Protein AF-A0A940JYN6-F1 (afdb_monomer_lite)

Secondary structure (DSSP, 8-state):
--HHHHHHHTT-HHHHHHHHHHT-HHHHHHHHHHTTS-TTHHHHHTT---B-TTT--B--TT-TTEEEEEE---STT-TT---EEEEEEHHHHHHHHTTTT---------------

Structure (mmCIF, N/CA/C/O backbone):
data_AF-A0A940JYN6-F1
#
_entry.id   AF-A0A940JYN6-F1
#
loop_
_atom_site.group_PDB
_atom_site.id
_atom_site.type_symbol
_atom_site.label_atom_id
_atom_site.label_alt_id
_atom_site.label_comp_id
_atom_site.label_asym_id
_atom_site.label_entity_id
_atom_site.label_seq_id
_atom_site.pdbx_PDB_ins_code
_atom_site.Cartn_x
_atom_site.Cartn_y
_atom_site.Cartn_z
_atom_site.occupancy
_atom_site.B_iso_or_equiv
_atom_site.auth_seq_id
_atom_site.auth_comp_id
_atom_site.auth_asym_id
_atom_site.auth_atom_id
_atom_site.pdbx_PDB_model_num
ATOM 1 N N . MET A 1 1 ? -6.962 20.617 8.660 1.00 77.50 1 MET A N 1
ATOM 2 C CA . MET A 1 1 ? -7.847 19.701 9.396 1.00 77.50 1 MET A CA 1
ATOM 3 C C . MET A 1 1 ? -7.243 18.308 9.341 1.00 77.50 1 MET A C 1
ATOM 5 O O . MET A 1 1 ? -6.976 17.829 8.238 1.00 77.50 1 MET A O 1
ATOM 9 N N . THR A 1 2 ? -6.931 17.735 10.499 1.00 90.44 2 THR A N 1
ATOM 10 C CA . THR A 1 2 ? -6.339 16.399 10.669 1.00 90.44 2 THR A CA 1
ATOM 11 C C . THR A 1 2 ? -7.345 15.296 10.314 1.00 90.44 2 THR A C 1
ATOM 13 O O . THR A 1 2 ? -8.536 15.571 10.175 1.00 90.44 2 THR A O 1
ATOM 16 N N . LEU A 1 3 ? -6.885 14.047 10.159 1.00 89.12 3 LEU A N 1
ATOM 17 C CA . LEU A 1 3 ? -7.772 12.906 9.896 1.00 89.12 3 LEU A CA 1
ATOM 18 C C . LEU A 1 3 ? -8.820 12.737 11.010 1.00 89.12 3 LEU A C 1
ATOM 20 O O . LEU A 1 3 ? -10.008 12.674 10.713 1.00 89.12 3 LEU A O 1
ATOM 24 N N . ASN A 1 4 ? -8.401 12.774 12.280 1.00 90.62 4 ASN A N 1
ATOM 25 C CA . ASN A 1 4 ? -9.317 12.678 13.422 1.00 90.62 4 ASN A CA 1
ATOM 26 C C . ASN A 1 4 ? -10.362 13.797 13.434 1.00 90.62 4 ASN A C 1
ATOM 28 O O . ASN A 1 4 ? -11.526 13.536 13.707 1.00 90.62 4 ASN A O 1
ATOM 32 N N . GLU A 1 5 ? -9.981 15.035 13.107 1.00 93.81 5 GLU A N 1
ATOM 33 C CA . GLU A 1 5 ? -10.938 16.146 13.025 1.00 93.81 5 GLU A CA 1
ATOM 34 C C . GLU A 1 5 ? -11.980 15.926 11.918 1.00 93.81 5 GLU A C 1
ATOM 36 O O . GLU A 1 5 ? -13.153 16.237 12.114 1.00 93.81 5 GLU A O 1
ATOM 41 N N . ARG A 1 6 ? -11.578 15.360 10.772 1.00 95.00 6 ARG A N 1
ATOM 42 C CA . ARG A 1 6 ? -12.495 15.035 9.666 1.00 95.00 6 ARG A CA 1
ATOM 43 C C . ARG A 1 6 ? -13.440 13.891 10.020 1.00 95.00 6 ARG A C 1
ATOM 45 O O . ARG A 1 6 ? -14.645 14.025 9.836 1.00 95.00 6 ARG A O 1
ATOM 52 N N . LEU A 1 7 ? -12.906 12.803 10.572 1.00 95.38 7 LEU A N 1
ATOM 53 C CA . LEU A 1 7 ? -13.690 11.653 11.027 1.00 95.38 7 LEU A CA 1
ATOM 54 C C . LEU A 1 7 ? -14.666 12.044 12.144 1.00 95.38 7 LEU A C 1
ATOM 56 O O . LEU A 1 7 ? -15.816 11.607 12.140 1.00 95.38 7 LEU A O 1
ATOM 60 N N . PHE A 1 8 ? -14.242 12.912 13.066 1.00 95.06 8 PHE A N 1
ATOM 61 C CA . PHE A 1 8 ? -15.108 13.465 14.104 1.00 95.06 8 PHE A CA 1
ATOM 62 C C . PHE A 1 8 ? -16.232 14.319 13.507 1.00 95.06 8 PHE A C 1
ATOM 64 O O . PHE A 1 8 ? -17.396 14.110 13.840 1.00 95.06 8 PHE A O 1
ATOM 71 N N . ALA A 1 9 ? -15.909 15.239 12.591 1.00 95.62 9 ALA A N 1
A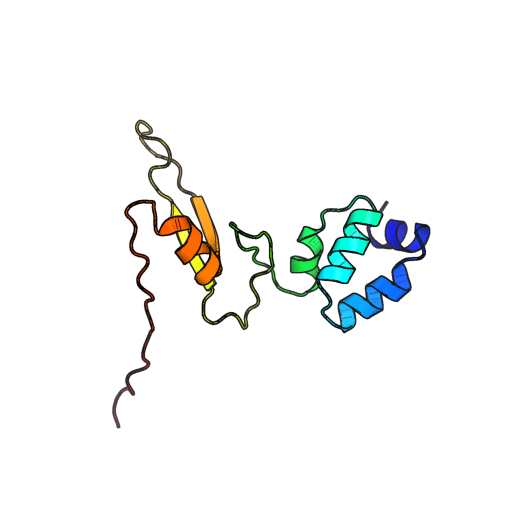TOM 72 C CA . ALA A 1 9 ? -16.900 16.088 11.927 1.00 95.62 9 ALA A CA 1
ATOM 73 C C . ALA A 1 9 ? -17.930 15.283 11.110 1.00 95.62 9 ALA A C 1
ATOM 75 O O . ALA A 1 9 ? -19.083 15.695 11.012 1.00 95.62 9 ALA A O 1
ATOM 76 N N . ALA A 1 10 ? -17.528 14.133 10.563 1.00 94.94 10 ALA A N 1
ATOM 77 C CA . ALA A 1 10 ? -18.400 13.212 9.837 1.00 94.94 10 ALA A CA 1
ATOM 78 C C . ALA A 1 10 ? -19.175 12.233 10.745 1.00 94.94 10 ALA A C 1
ATOM 80 O O . ALA A 1 10 ? -20.010 11.481 10.251 1.00 94.94 10 ALA A O 1
ATOM 81 N N . GLY A 1 11 ? -18.912 12.209 12.059 1.00 96.31 11 GLY A N 1
ATOM 82 C CA . GLY A 1 11 ? -19.516 11.242 12.983 1.00 96.31 11 GLY A CA 1
ATOM 83 C C . GLY A 1 11 ? -19.029 9.799 12.795 1.00 96.31 11 GLY A C 1
ATOM 84 O O . GLY A 1 11 ? -19.670 8.874 13.285 1.00 96.31 11 GLY A O 1
ATOM 85 N N . LEU A 1 12 ? -17.904 9.601 12.102 1.00 97.00 12 LEU A N 1
ATOM 86 C CA . LEU A 1 12 ? -17.359 8.288 11.741 1.00 97.00 12 LEU A CA 1
ATOM 87 C C . LEU A 1 12 ? -16.316 7.765 12.736 1.00 97.00 12 LEU A C 1
ATOM 89 O O . LEU A 1 12 ? -15.945 6.601 12.654 1.00 97.00 12 LEU A O 1
ATOM 93 N N . LEU A 1 13 ? -15.851 8.593 13.683 1.00 94.88 13 LEU A N 1
ATOM 94 C CA . LEU A 1 13 ? -14.766 8.234 14.610 1.00 94.88 13 LEU A CA 1
ATOM 95 C C . LEU A 1 13 ? -14.982 6.878 15.328 1.00 94.88 13 LEU A C 1
ATOM 97 O O . LEU A 1 13 ? -14.065 6.064 15.300 1.00 94.88 13 LEU A O 1
ATOM 101 N N . PRO A 1 14 ? -16.169 6.574 15.903 1.00 96.62 14 PRO A N 1
ATOM 102 C CA . PRO A 1 14 ? -16.380 5.296 16.589 1.00 96.62 14 PRO A CA 1
ATOM 103 C C . PRO A 1 14 ? -16.319 4.084 15.651 1.00 96.62 14 PRO A C 1
ATOM 105 O O . PRO A 1 14 ? -15.721 3.071 15.998 1.00 96.62 14 PRO A O 1
ATOM 108 N N . ALA A 1 15 ? -16.910 4.199 14.457 1.00 96.94 15 ALA A N 1
ATOM 109 C CA . ALA A 1 15 ? -16.886 3.136 13.453 1.00 96.94 15 ALA A CA 1
ATOM 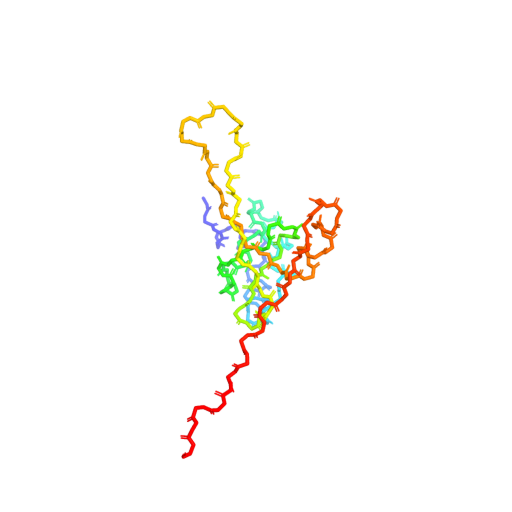110 C C . ALA A 1 15 ? -15.470 2.926 12.896 1.00 96.94 15 ALA A C 1
ATOM 112 O O . ALA A 1 15 ? -15.066 1.800 12.624 1.00 96.94 15 ALA A O 1
ATOM 113 N N . PHE A 1 16 ? -14.699 4.008 12.773 1.00 96.69 16 PHE A N 1
ATOM 114 C CA . PHE A 1 16 ? -13.305 3.964 12.354 1.00 96.69 16 PHE A CA 1
ATOM 115 C C . PHE A 1 16 ? -12.430 3.211 13.359 1.00 96.69 16 PHE A C 1
ATOM 117 O O . PHE A 1 16 ? -11.662 2.340 12.957 1.00 96.69 16 PHE A O 1
ATOM 124 N N . ASP A 1 17 ? -12.578 3.496 14.655 1.00 95.38 17 ASP A N 1
ATOM 125 C CA . ASP A 1 17 ? -11.844 2.793 15.713 1.00 95.38 17 ASP A CA 1
ATOM 126 C C . ASP A 1 17 ? -12.210 1.298 15.765 1.00 95.38 17 ASP A C 1
ATOM 128 O O . ASP A 1 17 ? -11.332 0.449 15.938 1.00 95.38 17 ASP A O 1
ATOM 132 N N . GLU A 1 18 ? -13.490 0.960 15.572 1.00 97.19 18 GLU A N 1
ATOM 133 C CA . GLU A 1 18 ? -13.962 -0.428 15.497 1.00 97.19 18 GLU A CA 1
ATOM 134 C C . GLU A 1 18 ? -13.369 -1.168 14.290 1.00 97.19 18 GLU A C 1
ATOM 136 O O . GLU A 1 18 ? -12.817 -2.258 14.449 1.00 97.19 18 GLU A O 1
ATOM 141 N N . ALA A 1 19 ? -13.407 -0.556 13.103 1.00 95.88 19 ALA A N 1
ATOM 142 C CA . ALA A 1 19 ? -12.818 -1.124 11.892 1.00 95.88 19 ALA A CA 1
ATOM 143 C C . ALA A 1 19 ? -11.301 -1.311 12.027 1.00 95.88 19 ALA A C 1
ATOM 145 O O . ALA A 1 19 ? -10.763 -2.344 11.626 1.00 95.88 19 ALA A O 1
ATOM 146 N N . LEU A 1 20 ? -10.610 -0.348 12.646 1.00 92.69 20 LEU A N 1
ATOM 147 C CA . LEU A 1 20 ? -9.175 -0.433 12.898 1.00 92.69 20 LEU A CA 1
ATOM 148 C C . LEU A 1 20 ? -8.838 -1.595 13.840 1.00 92.69 20 LEU A C 1
ATOM 150 O O . LEU A 1 20 ? -7.918 -2.361 13.563 1.00 92.69 20 LEU A O 1
ATOM 154 N N . ALA A 1 21 ? -9.598 -1.757 14.925 1.00 91.62 21 ALA A N 1
ATOM 155 C CA . ALA A 1 21 ? -9.420 -2.861 15.865 1.00 91.62 21 ALA A CA 1
ATOM 156 C C . ALA A 1 21 ? -9.741 -4.232 15.244 1.00 91.62 21 ALA A C 1
ATOM 158 O O . ALA A 1 21 ? -9.105 -5.226 15.592 1.00 91.62 21 ALA A O 1
ATOM 159 N N . ALA A 1 22 ? -10.711 -4.287 14.328 1.00 92.50 22 ALA A N 1
ATOM 160 C CA . ALA A 1 22 ? -11.100 -5.501 13.615 1.00 92.50 22 ALA A CA 1
ATOM 161 C C . ALA A 1 22 ? -10.170 -5.856 12.441 1.00 92.50 22 ALA A C 1
ATOM 163 O O . ALA A 1 22 ? -10.262 -6.961 11.907 1.00 92.50 22 ALA A O 1
ATOM 164 N N . GLY A 1 23 ? -9.290 -4.942 12.023 1.00 88.19 23 GLY A N 1
ATOM 165 C CA . GLY A 1 23 ? -8.494 -5.112 10.811 1.00 88.19 23 GLY A CA 1
ATOM 166 C C . GLY A 1 23 ? -9.315 -5.014 9.517 1.00 88.19 23 GLY A C 1
ATOM 167 O O . GLY A 1 23 ? -8.909 -5.556 8.489 1.00 88.19 23 GLY A O 1
ATOM 168 N N . ASP A 1 24 ? -10.481 -4.360 9.552 1.00 91.44 24 ASP A N 1
ATOM 169 C CA . ASP A 1 24 ? -11.393 -4.267 8.409 1.00 91.44 24 ASP A CA 1
ATOM 170 C C . ASP A 1 24 ? -10.936 -3.183 7.427 1.00 91.44 24 ASP A C 1
ATOM 172 O O . ASP A 1 24 ? -11.320 -2.012 7.498 1.00 91.44 24 ASP A O 1
ATOM 176 N N . ARG A 1 25 ? -10.091 -3.595 6.479 1.00 88.81 25 ARG A N 1
ATOM 177 C CA . ARG A 1 25 ? -9.567 -2.709 5.436 1.00 88.81 25 ARG A CA 1
ATOM 178 C C . ARG A 1 25 ? -10.670 -2.058 4.604 1.00 88.81 25 ARG A C 1
ATOM 180 O O . ARG A 1 25 ? -10.567 -0.870 4.316 1.00 88.81 25 ARG A O 1
ATOM 187 N N . ALA A 1 26 ? -11.703 -2.805 4.219 1.00 90.62 26 ALA A N 1
ATOM 188 C CA . ALA A 1 26 ? -12.740 -2.291 3.329 1.00 90.62 26 ALA A CA 1
ATOM 189 C C . ALA A 1 26 ? -13.535 -1.166 4.008 1.00 90.62 26 ALA A C 1
ATOM 191 O O . ALA A 1 26 ? -13.749 -0.111 3.410 1.00 90.62 26 ALA A O 1
ATOM 192 N N . ALA A 1 27 ? -13.890 -1.355 5.282 1.00 94.94 27 ALA A N 1
ATOM 193 C CA . ALA A 1 27 ? -14.549 -0.320 6.070 1.00 94.94 27 ALA A CA 1
ATOM 194 C C . ALA A 1 27 ? -13.654 0.920 6.259 1.00 94.94 27 ALA A C 1
ATOM 196 O O . ALA A 1 27 ? -14.126 2.055 6.146 1.00 94.94 27 ALA A O 1
ATOM 197 N N . LEU A 1 28 ? -12.352 0.728 6.506 1.00 93.81 28 LEU A N 1
ATOM 198 C CA . LEU A 1 28 ? -11.398 1.837 6.614 1.00 93.81 28 LEU A CA 1
ATOM 199 C C . LEU A 1 28 ? -11.283 2.628 5.302 1.00 93.81 28 LEU A C 1
ATOM 201 O O . LEU A 1 28 ? -11.326 3.856 5.335 1.00 93.81 28 LEU A O 1
ATOM 205 N N . GLU A 1 29 ? -11.172 1.958 4.155 1.00 93.31 29 GLU A N 1
ATOM 206 C CA . GLU A 1 29 ? -11.104 2.599 2.833 1.00 93.31 29 GLU A CA 1
ATOM 207 C C . GLU A 1 29 ? -12.366 3.411 2.514 1.00 93.31 29 GLU A C 1
ATOM 209 O O . GLU A 1 29 ? -12.265 4.543 2.026 1.00 93.31 29 GLU A O 1
ATOM 214 N N . GLU A 1 30 ? -13.547 2.872 2.830 1.00 96.31 30 GLU A N 1
ATOM 215 C CA . GLU A 1 30 ? -14.824 3.569 2.665 1.00 96.31 30 GLU A CA 1
ATOM 216 C C . GLU A 1 30 ? -14.867 4.851 3.506 1.00 96.31 30 GLU A C 1
ATOM 218 O O . GLU A 1 30 ? -15.138 5.935 2.982 1.00 96.31 30 GLU A O 1
ATOM 223 N N . MET A 1 31 ? -14.523 4.762 4.794 1.00 97.31 31 MET A N 1
ATOM 224 C CA . MET A 1 31 ? -14.527 5.921 5.689 1.00 97.31 31 MET A CA 1
ATOM 225 C C . MET A 1 31 ? -13.475 6.963 5.305 1.00 97.31 31 MET A C 1
ATOM 227 O O . MET A 1 31 ? -13.772 8.156 5.333 1.00 97.31 31 MET A O 1
ATOM 231 N N . LEU A 1 32 ? -12.268 6.541 4.911 1.00 95.00 32 LEU A N 1
ATOM 232 C CA . LEU A 1 32 ? -11.209 7.437 4.432 1.00 95.00 32 LEU A CA 1
ATOM 233 C C . LEU A 1 32 ? -11.633 8.180 3.162 1.00 95.00 32 LEU A C 1
ATOM 235 O O . LEU A 1 32 ? -11.374 9.381 3.042 1.00 95.00 32 LEU A O 1
ATOM 239 N N . THR A 1 33 ? -12.332 7.492 2.258 1.00 95.06 33 THR A N 1
ATOM 240 C CA . THR A 1 33 ? -12.903 8.092 1.047 1.00 95.06 33 THR A CA 1
ATOM 241 C C . THR A 1 33 ? -14.003 9.093 1.398 1.00 95.06 33 THR A C 1
ATOM 243 O O . THR A 1 33 ? -14.007 10.202 0.871 1.00 95.06 33 THR A O 1
ATOM 246 N N . ALA A 1 34 ? -14.890 8.753 2.339 1.00 95.12 34 ALA A N 1
ATOM 247 C CA . ALA A 1 34 ? -15.978 9.627 2.787 1.00 95.12 34 ALA A CA 1
ATOM 248 C C . ALA A 1 34 ? -15.491 10.938 3.435 1.00 95.12 34 ALA A C 1
ATOM 250 O O . ALA A 1 34 ? -16.232 11.920 3.465 1.00 95.12 34 ALA A O 1
ATOM 251 N N . VAL A 1 35 ? -14.251 10.971 3.939 1.00 95.50 35 VAL A N 1
ATOM 252 C CA . VAL A 1 35 ? -13.619 12.168 4.523 1.00 95.50 35 VAL A CA 1
ATOM 253 C C . VAL A 1 35 ? -12.532 12.792 3.635 1.00 95.50 35 VAL A C 1
ATOM 255 O O . VAL A 1 35 ? -11.610 13.457 4.135 1.00 95.50 35 VAL A O 1
ATOM 258 N N . ASP A 1 36 ? -12.622 12.573 2.321 1.00 92.56 36 ASP A N 1
ATOM 259 C CA . ASP A 1 36 ? -11.732 13.128 1.292 1.00 92.56 36 ASP A CA 1
ATOM 260 C C . ASP A 1 36 ? -10.240 12.908 1.614 1.00 92.56 36 ASP A C 1
ATOM 262 O O . ASP A 1 36 ? -9.411 13.830 1.592 1.00 92.56 36 ASP A O 1
ATOM 266 N N . THR A 1 37 ? -9.896 11.678 2.004 1.00 90.56 37 THR A N 1
ATOM 267 C CA . THR A 1 37 ? -8.531 11.237 2.324 1.00 90.56 37 THR A CA 1
ATOM 268 C C . THR A 1 37 ? -8.127 10.067 1.422 1.00 90.56 37 THR A C 1
ATOM 270 O O . THR A 1 37 ? -8.971 9.407 0.827 1.00 90.56 37 THR A O 1
ATOM 273 N N . ASN A 1 38 ? -6.819 9.821 1.283 1.00 86.75 38 ASN A N 1
ATOM 274 C CA . ASN A 1 38 ? -6.312 8.691 0.506 1.00 86.75 38 ASN A CA 1
ATOM 275 C C . ASN A 1 38 ? -6.756 7.349 1.137 1.00 86.75 38 ASN A C 1
ATOM 277 O O . ASN A 1 38 ? -6.321 7.070 2.259 1.00 86.75 38 ASN A O 1
ATOM 281 N N . PRO A 1 39 ? -7.541 6.503 0.439 1.00 86.50 39 PRO A N 1
ATOM 282 C CA . PRO A 1 39 ? -7.957 5.195 0.951 1.00 86.50 39 PRO A CA 1
ATOM 283 C C . PRO A 1 39 ? -6.773 4.248 1.196 1.00 86.50 39 PRO A C 1
ATOM 285 O O . PRO A 1 39 ? -6.808 3.475 2.147 1.00 86.50 39 PRO A O 1
ATOM 288 N N . GLY A 1 40 ? -5.668 4.389 0.452 1.00 81.12 40 GLY A N 1
ATOM 289 C CA . GLY A 1 40 ? -4.441 3.608 0.665 1.00 81.12 40 GLY A CA 1
ATOM 290 C C . GLY A 1 40 ? -3.788 3.832 2.037 1.00 81.12 40 GLY A C 1
ATOM 291 O O . GLY A 1 40 ? -2.949 3.042 2.467 1.00 81.12 40 GLY A O 1
ATOM 292 N N . LEU A 1 41 ? -4.202 4.868 2.782 1.00 85.81 41 LEU A N 1
ATOM 293 C CA . LEU A 1 41 ? -3.790 5.051 4.174 1.00 85.81 41 LEU A CA 1
ATOM 294 C C . LEU A 1 41 ? -4.264 3.893 5.072 1.00 85.81 41 LEU A C 1
ATOM 296 O O . LEU A 1 41 ? -3.620 3.636 6.086 1.00 85.81 41 LEU A O 1
ATOM 300 N N . ALA A 1 42 ? -5.319 3.160 4.690 1.00 87.50 42 ALA A N 1
ATOM 301 C CA . ALA A 1 42 ? -5.761 1.953 5.388 1.00 87.50 42 ALA A CA 1
ATOM 302 C C . ALA A 1 42 ? -4.630 0.920 5.515 1.00 87.50 42 ALA A C 1
ATOM 304 O O . ALA A 1 42 ? -4.433 0.366 6.592 1.00 87.50 42 ALA A O 1
ATOM 305 N N . ASN A 1 43 ? -3.817 0.741 4.469 1.00 83.38 43 ASN A N 1
ATOM 306 C CA . ASN A 1 43 ? -2.672 -0.174 4.492 1.00 83.38 43 ASN A CA 1
ATOM 307 C C . ASN A 1 43 ? -1.662 0.233 5.581 1.00 83.38 43 ASN A C 1
ATOM 309 O O . ASN A 1 43 ? -1.255 -0.579 6.409 1.00 83.38 43 ASN A O 1
ATOM 313 N N . VAL A 1 44 ? -1.337 1.528 5.661 1.00 82.19 44 VAL A N 1
ATOM 314 C CA . VAL A 1 44 ? -0.425 2.067 6.683 1.00 82.19 44 VAL A CA 1
ATOM 315 C C . VAL A 1 44 ? -0.999 1.903 8.092 1.00 82.19 44 VAL A C 1
ATOM 317 O O . VAL A 1 44 ? -0.274 1.519 9.009 1.00 82.19 44 VAL A O 1
ATOM 320 N N . LEU A 1 45 ? -2.292 2.186 8.269 1.00 85.25 45 LEU A N 1
ATOM 321 C CA . LEU A 1 45 ? -2.985 2.096 9.557 1.00 85.25 45 LEU A CA 1
ATOM 322 C C . LEU A 1 45 ? -3.061 0.659 10.081 1.00 85.25 45 LEU A C 1
ATOM 324 O O . LEU A 1 45 ? -2.959 0.446 11.287 1.00 85.25 45 LEU A O 1
ATOM 328 N N . LEU A 1 46 ? -3.183 -0.313 9.178 1.00 84.44 46 LEU A N 1
ATOM 329 C CA . LEU A 1 46 ? -3.214 -1.739 9.497 1.00 84.44 46 LEU A CA 1
ATOM 330 C C . LEU A 1 46 ? -1.818 -2.357 9.682 1.00 84.44 46 LEU A C 1
ATOM 332 O O . LEU A 1 46 ? -1.703 -3.528 10.030 1.00 84.44 46 LEU A O 1
ATOM 336 N N . GLY A 1 47 ? -0.746 -1.580 9.496 1.00 73.12 47 GLY A N 1
ATOM 337 C CA . GLY A 1 47 ? 0.632 -2.066 9.607 1.00 73.12 47 GLY A CA 1
ATOM 338 C C . GLY A 1 47 ? 1.168 -2.749 8.342 1.00 73.12 47 GLY A C 1
ATOM 339 O O . GLY A 1 47 ? 2.327 -3.179 8.324 1.00 73.12 47 GLY A O 1
ATOM 340 N N . ASP A 1 48 ? 0.379 -2.772 7.268 1.00 69.94 48 ASP A N 1
ATOM 341 C CA . ASP A 1 48 ? 0.754 -3.237 5.936 1.00 69.94 48 ASP A CA 1
ATOM 342 C C . ASP A 1 48 ? 1.445 -2.086 5.189 1.00 69.94 48 ASP A C 1
ATOM 344 O O . ASP A 1 48 ? 0.887 -1.427 4.318 1.00 69.94 48 ASP A O 1
ATOM 348 N N . GLY A 1 49 ? 2.694 -1.795 5.561 1.00 68.12 49 GLY A N 1
ATOM 349 C CA . GLY A 1 49 ? 3.464 -0.671 5.003 1.00 68.12 49 GLY A CA 1
ATOM 350 C C . GLY A 1 49 ? 3.818 -0.779 3.510 1.00 68.12 49 GLY A C 1
ATOM 351 O O . GLY A 1 49 ? 4.461 0.126 2.981 1.00 68.12 49 GLY A O 1
ATOM 352 N N . TYR A 1 50 ? 3.429 -1.865 2.840 1.00 79.00 50 TYR A N 1
ATOM 353 C CA . TYR A 1 50 ? 3.666 -2.108 1.419 1.00 79.00 50 TYR A CA 1
ATOM 354 C C . TYR A 1 50 ? 2.339 -2.296 0.690 1.00 79.00 50 TYR A C 1
ATOM 356 O O . TYR A 1 50 ? 1.440 -2.963 1.191 1.00 79.00 50 TYR A O 1
ATOM 364 N N . GLU A 1 51 ? 2.239 -1.746 -0.515 1.00 85.75 51 GLU A N 1
ATOM 365 C CA . GLU A 1 51 ? 1.057 -1.838 -1.370 1.00 85.75 51 GLU A CA 1
ATOM 366 C C . GLU A 1 51 ? 1.393 -2.635 -2.630 1.00 85.75 51 GLU A C 1
ATOM 368 O O . GLU A 1 51 ? 2.445 -2.438 -3.244 1.00 85.75 51 GLU A O 1
ATOM 373 N N . CYS A 1 52 ? 0.503 -3.546 -3.020 1.00 86.75 52 CYS A N 1
ATOM 374 C CA . CYS A 1 52 ? 0.636 -4.269 -4.271 1.00 86.75 52 CYS A CA 1
ATOM 375 C C . CYS A 1 52 ? 0.391 -3.328 -5.450 1.00 86.75 52 CYS A C 1
ATOM 377 O O . CYS A 1 52 ? -0.720 -2.842 -5.650 1.00 86.75 52 CYS A O 1
ATOM 379 N N . TRP A 1 53 ? 1.408 -3.154 -6.292 1.00 89.06 53 TRP A N 1
ATOM 380 C CA . TRP A 1 53 ? 1.380 -2.268 -7.458 1.00 89.06 53 TRP A CA 1
ATOM 381 C C . TRP A 1 53 ? 0.230 -2.558 -8.435 1.00 89.06 53 TRP A C 1
ATOM 383 O O . TRP A 1 53 ? -0.227 -1.667 -9.148 1.00 89.06 53 TRP A O 1
ATOM 393 N N . PHE A 1 54 ? -0.240 -3.807 -8.504 1.00 88.06 54 PHE A N 1
ATOM 394 C CA . PHE A 1 54 ? -1.262 -4.211 -9.471 1.00 88.06 54 PHE A CA 1
ATOM 395 C C . PHE A 1 54 ? -2.700 -4.050 -8.975 1.00 88.06 54 PHE A C 1
ATOM 397 O O . PHE A 1 54 ? -3.577 -3.775 -9.796 1.00 88.06 54 PHE A O 1
ATOM 404 N N . CYS A 1 55 ? -2.959 -4.264 -7.682 1.00 87.19 55 CYS A N 1
ATOM 405 C CA . CYS A 1 55 ? -4.319 -4.267 -7.131 1.00 87.19 55 CYS A CA 1
ATOM 406 C C . CYS A 1 55 ? -4.575 -3.184 -6.075 1.00 87.19 55 CYS A C 1
ATOM 408 O O . CYS A 1 55 ? -5.725 -3.010 -5.689 1.00 87.19 55 CYS A O 1
ATOM 410 N N . GLY A 1 56 ? -3.544 -2.471 -5.613 1.00 81.94 56 GLY A N 1
ATOM 411 C CA . GLY A 1 56 ? -3.654 -1.415 -4.599 1.00 81.94 56 GLY A CA 1
ATOM 412 C C . GLY A 1 56 ? -3.889 -1.916 -3.169 1.00 81.94 56 GLY A C 1
ATOM 413 O O . GLY A 1 56 ? -3.919 -1.135 -2.222 1.00 81.94 56 GLY A O 1
ATOM 414 N N . ASN A 1 57 ? -4.037 -3.229 -2.982 1.00 83.56 57 ASN A N 1
ATOM 415 C CA . ASN A 1 57 ? -4.219 -3.817 -1.661 1.00 83.56 57 ASN A CA 1
ATOM 416 C C . ASN A 1 57 ? -2.889 -3.899 -0.905 1.00 83.56 57 ASN A C 1
ATOM 418 O O . ASN A 1 57 ? -1.841 -4.181 -1.495 1.00 83.56 57 ASN A O 1
ATOM 422 N N . GLY A 1 58 ? -2.959 -3.755 0.417 1.00 83.81 58 GLY A N 1
ATOM 423 C CA . GLY A 1 58 ? -1.836 -3.973 1.320 1.00 83.81 58 GLY A CA 1
ATOM 424 C C . GLY A 1 58 ? -1.209 -5.362 1.182 1.00 83.81 58 GLY A C 1
ATOM 425 O O . GLY A 1 58 ? -1.881 -6.381 0.978 1.00 83.81 58 GLY A O 1
ATOM 426 N N . ILE A 1 59 ? 0.113 -5.396 1.298 1.00 82.31 59 ILE A N 1
ATOM 427 C CA . ILE A 1 59 ? 0.907 -6.610 1.403 1.00 82.31 59 ILE A CA 1
ATOM 428 C C . ILE A 1 59 ? 1.219 -6.816 2.884 1.00 82.31 59 ILE A C 1
ATOM 430 O O . ILE A 1 59 ? 2.172 -6.258 3.427 1.00 82.31 59 ILE A O 1
ATOM 434 N N . SER A 1 60 ? 0.396 -7.650 3.516 1.00 75.25 60 SER A N 1
ATOM 435 C CA . SER A 1 60 ? 0.645 -8.166 4.857 1.00 75.25 60 SER A CA 1
ATOM 436 C C . SER A 1 60 ? 1.964 -8.920 4.961 1.00 75.25 60 SER A C 1
ATOM 438 O O . SER A 1 60 ? 2.386 -9.613 4.034 1.00 75.25 60 SER A O 1
ATOM 440 N N . ARG A 1 61 ? 2.577 -8.835 6.144 1.00 70.62 61 ARG A N 1
ATOM 441 C CA . ARG A 1 61 ? 3.753 -9.627 6.530 1.00 70.62 61 ARG A CA 1
ATOM 442 C C . ARG A 1 61 ? 3.495 -11.134 6.506 1.00 70.62 61 ARG A C 1
ATOM 444 O O . ARG A 1 61 ? 4.451 -11.898 6.438 1.00 70.62 61 ARG A O 1
ATOM 451 N N . GLU A 1 62 ? 2.234 -11.552 6.582 1.00 72.19 62 GLU A N 1
ATOM 452 C CA . GLU A 1 62 ? 1.841 -12.962 6.524 1.00 72.19 62 GLU A CA 1
ATOM 453 C C . GLU A 1 62 ? 1.699 -13.486 5.089 1.00 72.19 62 GLU A C 1
ATOM 455 O O . GLU A 1 62 ? 1.642 -14.700 4.886 1.00 72.19 62 GLU A O 1
ATOM 460 N N . HIS A 1 63 ? 1.687 -12.606 4.077 1.00 72.50 63 HIS A N 1
ATOM 461 C CA . HIS A 1 63 ? 1.726 -13.039 2.683 1.00 72.50 63 HIS A CA 1
ATOM 462 C C . HIS A 1 63 ? 3.084 -13.677 2.382 1.00 72.50 63 HIS A C 1
ATOM 464 O O . HIS A 1 63 ? 4.075 -13.009 2.088 1.00 72.50 63 HIS A O 1
ATOM 470 N N . THR A 1 64 ? 3.114 -15.007 2.440 1.00 71.81 64 THR A N 1
ATOM 471 C CA . THR A 1 64 ? 4.283 -15.838 2.101 1.00 71.81 64 THR A CA 1
ATOM 472 C C . THR A 1 64 ? 4.706 -15.739 0.631 1.00 71.81 64 THR A C 1
ATOM 474 O O . THR A 1 64 ? 5.715 -16.307 0.224 1.00 71.81 64 THR A O 1
ATOM 477 N N . ASP A 1 65 ? 3.923 -15.038 -0.180 1.00 78.19 65 ASP A N 1
ATOM 478 C CA . ASP A 1 65 ? 4.011 -14.952 -1.627 1.00 78.19 65 ASP A CA 1
ATOM 479 C C . ASP A 1 65 ? 4.101 -13.499 -2.125 1.00 78.19 65 ASP A C 1
ATOM 481 O O . ASP A 1 65 ? 3.794 -13.203 -3.276 1.00 78.19 65 ASP A O 1
ATOM 485 N N . ALA A 1 66 ? 4.540 -12.565 -1.284 1.00 84.94 66 ALA A N 1
ATOM 486 C CA . ALA A 1 66 ? 4.879 -11.226 -1.747 1.00 84.94 66 ALA A CA 1
ATOM 487 C C . ALA A 1 66 ? 6.137 -11.244 -2.634 1.00 84.94 66 ALA A C 1
ATOM 489 O O . ALA A 1 66 ? 7.132 -11.901 -2.328 1.00 84.94 66 ALA A O 1
ATOM 490 N N . LEU A 1 67 ? 6.113 -10.471 -3.717 1.00 83.81 67 LEU A N 1
ATOM 491 C CA . LEU A 1 67 ? 7.223 -10.297 -4.643 1.00 83.81 67 LEU A CA 1
ATOM 492 C C . LEU A 1 67 ? 7.817 -8.896 -4.534 1.00 83.81 67 LEU A C 1
ATOM 494 O O . LEU A 1 67 ? 7.102 -7.897 -4.437 1.00 83.81 67 LEU A O 1
ATOM 498 N N . HIS A 1 68 ? 9.141 -8.842 -4.644 1.00 85.44 68 HIS A N 1
ATOM 499 C CA . HIS A 1 68 ? 9.912 -7.631 -4.888 1.00 85.44 68 HIS A CA 1
ATOM 500 C C . HIS A 1 68 ? 10.437 -7.683 -6.325 1.00 85.44 68 HIS A C 1
ATOM 502 O O . HIS A 1 68 ? 11.273 -8.525 -6.656 1.00 85.44 68 HIS A O 1
ATOM 508 N N . VAL A 1 69 ? 9.948 -6.788 -7.182 1.00 82.94 69 VAL A N 1
ATOM 509 C CA . VAL A 1 69 ? 10.264 -6.785 -8.615 1.00 82.94 69 VAL A CA 1
ATOM 510 C C . VAL A 1 69 ? 11.061 -5.531 -8.958 1.00 82.94 69 VAL A C 1
ATOM 512 O O . VAL A 1 69 ? 10.591 -4.408 -8.772 1.00 82.94 69 VAL A O 1
ATOM 515 N N . GLY A 1 70 ? 12.274 -5.730 -9.474 1.00 81.56 70 GLY A N 1
ATOM 516 C CA . GLY A 1 70 ? 13.110 -4.663 -10.017 1.00 81.56 70 GLY A CA 1
ATOM 517 C C . GLY A 1 70 ? 12.879 -4.491 -11.517 1.00 81.56 70 GLY A C 1
ATOM 518 O O . GLY A 1 70 ? 13.113 -5.413 -12.294 1.00 81.56 70 GLY A O 1
ATOM 519 N N . LEU A 1 71 ? 12.453 -3.302 -11.928 1.00 81.38 71 LEU A N 1
ATOM 520 C CA . LEU A 1 71 ? 12.349 -2.878 -13.319 1.00 81.38 71 LEU A CA 1
ATOM 521 C C . LEU A 1 71 ? 13.582 -2.043 -13.662 1.00 81.38 71 LEU A C 1
ATOM 523 O O . LEU A 1 71 ? 13.866 -1.038 -13.010 1.00 81.38 71 LEU A O 1
ATOM 527 N N . SER A 1 72 ? 14.327 -2.450 -14.683 1.00 81.06 72 SER A N 1
ATOM 528 C CA . SER 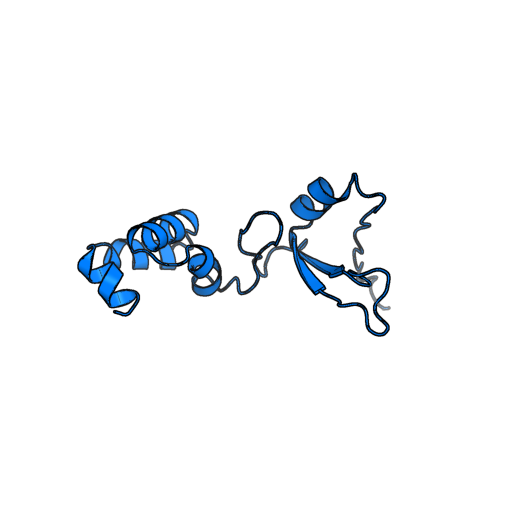A 1 72 ? 15.540 -1.764 -15.123 1.00 81.06 72 SER A CA 1
ATOM 529 C C . SER A 1 72 ? 15.438 -1.342 -16.582 1.00 81.06 72 SER A C 1
ATOM 531 O O . SER A 1 72 ? 14.566 -1.804 -17.318 1.00 81.06 72 SER A O 1
ATOM 533 N N . ALA A 1 73 ? 16.323 -0.430 -16.991 1.00 77.62 73 ALA A N 1
ATOM 534 C CA . ALA A 1 73 ? 16.389 0.060 -18.364 1.00 77.62 73 ALA A CA 1
ATOM 535 C C . ALA A 1 73 ? 15.045 0.597 -18.897 1.00 77.62 73 ALA A C 1
ATOM 537 O O . ALA A 1 73 ? 14.706 0.390 -20.062 1.00 77.62 73 ALA A O 1
ATOM 538 N N . LEU A 1 74 ? 14.284 1.308 -18.050 1.00 74.00 74 LEU A N 1
ATOM 539 C CA . LEU A 1 74 ? 12.946 1.804 -18.399 1.00 74.00 74 LEU A CA 1
ATOM 540 C C . LEU A 1 74 ? 12.957 2.706 -19.645 1.00 74.00 74 LEU A C 1
ATOM 542 O O . LEU A 1 74 ? 11.961 2.773 -20.364 1.00 74.00 74 LEU A O 1
ATOM 546 N N . TRP A 1 75 ? 14.084 3.371 -19.928 1.00 81.62 75 TRP A N 1
ATOM 547 C CA . TRP A 1 75 ? 14.297 4.160 -21.142 1.00 81.62 75 TRP A CA 1
ATOM 548 C C . TRP A 1 75 ? 15.469 3.617 -21.956 1.00 81.62 75 TRP A C 1
ATOM 550 O O . TRP A 1 75 ? 16.551 3.367 -21.430 1.00 81.62 75 TRP A O 1
ATOM 560 N N . ARG A 1 76 ? 15.256 3.486 -23.268 1.00 64.31 76 ARG A N 1
ATOM 561 C CA . ARG A 1 76 ? 16.152 2.773 -24.191 1.00 64.31 76 ARG A CA 1
ATOM 562 C C . ARG A 1 76 ? 17.471 3.498 -24.501 1.00 64.31 76 ARG A C 1
ATOM 564 O O . ARG A 1 76 ? 18.393 2.859 -24.991 1.00 64.31 76 ARG A O 1
ATOM 571 N N . GLU A 1 77 ? 17.558 4.804 -24.246 1.00 67.88 77 GLU A N 1
ATOM 572 C CA . GLU A 1 77 ? 18.653 5.667 -24.738 1.00 67.88 77 GLU A CA 1
ATOM 573 C C . GLU A 1 77 ? 19.347 6.493 -23.638 1.00 67.88 77 GLU A C 1
ATOM 575 O O . GLU A 1 77 ? 20.105 7.416 -23.929 1.00 67.88 77 GLU A O 1
ATOM 580 N N . ALA A 1 78 ? 19.109 6.182 -22.363 1.00 66.75 78 ALA A N 1
ATOM 581 C CA . ALA A 1 78 ? 19.737 6.892 -21.251 1.00 66.75 78 ALA A CA 1
ATOM 582 C C . ALA A 1 78 ? 21.025 6.186 -20.792 1.00 66.75 78 ALA A C 1
ATOM 584 O O . ALA A 1 78 ? 21.028 4.980 -20.560 1.00 66.75 78 ALA A O 1
ATOM 585 N N . VAL A 1 79 ? 22.108 6.960 -20.628 1.00 66.00 79 VAL A N 1
ATOM 586 C CA . VAL A 1 79 ? 23.411 6.484 -20.110 1.00 66.00 79 VAL A CA 1
ATOM 587 C C . VAL A 1 79 ? 23.261 5.884 -18.705 1.00 66.00 79 VAL A C 1
ATOM 589 O O . VAL A 1 79 ? 23.905 4.891 -18.384 1.00 66.00 79 VAL A O 1
ATOM 592 N N . GLU A 1 80 ? 22.342 6.436 -17.911 1.00 73.88 80 GLU A N 1
ATOM 593 C CA . GLU A 1 80 ? 21.831 5.858 -16.668 1.00 73.88 80 GLU A CA 1
ATOM 594 C C . GLU A 1 80 ? 20.316 5.706 -16.803 1.00 73.88 80 GLU A C 1
ATOM 596 O O . GLU A 1 80 ? 19.538 6.593 -16.448 1.00 73.88 80 GLU A O 1
ATOM 601 N N . ALA A 1 81 ? 19.882 4.608 -17.418 1.00 76.25 81 ALA A N 1
ATOM 602 C CA . ALA A 1 81 ? 18.461 4.360 -17.587 1.00 76.25 81 ALA A CA 1
ATOM 603 C C . ALA A 1 81 ? 17.780 4.181 -16.220 1.00 76.25 81 ALA A C 1
ATOM 605 O O . ALA A 1 81 ? 18.285 3.426 -15.382 1.00 76.25 81 ALA A O 1
ATOM 606 N N . PRO A 1 82 ? 16.641 4.857 -15.979 1.00 79.75 82 PRO A N 1
ATOM 607 C CA . PRO A 1 82 ? 15.999 4.804 -14.682 1.00 79.75 82 PRO A CA 1
ATOM 608 C C . PRO A 1 82 ? 15.562 3.382 -14.360 1.00 79.75 82 PRO A C 1
ATOM 610 O O . PRO A 1 82 ? 15.164 2.598 -15.231 1.00 79.75 82 PRO A O 1
ATOM 613 N N . THR A 1 83 ? 15.653 3.080 -13.074 1.00 81.25 83 THR A N 1
ATOM 614 C CA . THR A 1 83 ? 15.183 1.836 -12.484 1.00 81.25 83 THR A CA 1
ATOM 615 C C . THR A 1 83 ? 14.019 2.149 -11.557 1.00 81.25 83 THR A C 1
ATOM 617 O O . THR A 1 83 ? 13.892 3.264 -11.046 1.00 81.25 83 THR A O 1
ATOM 620 N N . GLN A 1 84 ? 13.144 1.174 -11.364 1.00 83.00 84 GLN A N 1
ATOM 621 C CA . GLN A 1 84 ? 12.030 1.269 -10.439 1.00 83.00 84 GLN A CA 1
ATOM 622 C C . GLN A 1 84 ? 11.874 -0.060 -9.720 1.00 83.00 84 GLN A C 1
ATOM 624 O O . GLN A 1 84 ? 11.962 -1.118 -10.333 1.00 83.00 84 GLN A O 1
ATOM 629 N N . THR A 1 85 ? 11.588 0.002 -8.429 1.00 83.69 85 THR A N 1
ATOM 630 C CA . THR A 1 85 ? 11.196 -1.167 -7.649 1.00 83.69 85 THR A CA 1
ATOM 631 C C . THR A 1 85 ? 9.700 -1.116 -7.393 1.00 83.69 85 THR A C 1
ATOM 633 O O . THR A 1 85 ? 9.176 -0.066 -7.016 1.00 83.69 85 THR A O 1
ATOM 636 N N . ILE A 1 86 ? 9.026 -2.251 -7.567 1.00 87.50 86 ILE A N 1
ATOM 637 C CA . ILE A 1 86 ? 7.623 -2.430 -7.195 1.00 87.50 86 ILE A CA 1
ATOM 638 C C . ILE A 1 86 ? 7.469 -3.640 -6.269 1.00 87.50 86 ILE A C 1
ATOM 640 O O . ILE A 1 86 ? 8.256 -4.588 -6.324 1.00 87.50 86 ILE A O 1
ATOM 644 N N . TYR A 1 87 ? 6.427 -3.612 -5.442 1.00 88.25 87 TYR A N 1
ATOM 645 C CA . TYR A 1 87 ? 6.000 -4.743 -4.625 1.00 88.25 87 TYR A CA 1
ATOM 646 C C . TYR A 1 87 ? 4.661 -5.259 -5.147 1.00 88.25 87 TYR A C 1
ATOM 648 O O . TYR A 1 87 ? 3.829 -4.471 -5.598 1.00 88.25 87 TYR A O 1
ATOM 656 N N . ALA A 1 88 ? 4.444 -6.570 -5.121 1.00 89.75 88 ALA A N 1
ATOM 657 C CA . ALA A 1 88 ? 3.205 -7.169 -5.609 1.00 89.75 88 ALA A CA 1
ATOM 658 C C . ALA A 1 88 ? 2.880 -8.478 -4.889 1.00 89.75 88 ALA A C 1
ATOM 660 O O . ALA A 1 88 ? 3.786 -9.187 -4.466 1.00 89.75 88 ALA A O 1
ATOM 661 N N . HIS A 1 89 ? 1.601 -8.847 -4.805 1.00 89.81 89 HIS A N 1
ATOM 662 C CA . HIS A 1 89 ? 1.226 -10.242 -4.540 1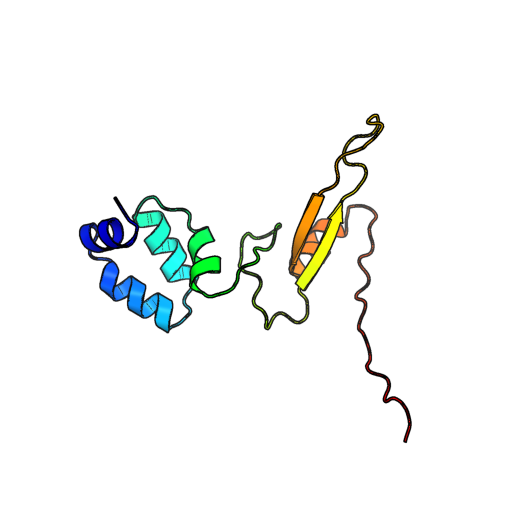.00 89.81 89 HIS A CA 1
ATOM 663 C C . HIS A 1 89 ? 1.666 -11.122 -5.715 1.00 89.81 89 HIS A C 1
ATOM 665 O O . HIS A 1 89 ? 1.548 -10.693 -6.870 1.00 89.81 89 HIS A O 1
ATOM 671 N N . PHE A 1 90 ? 2.125 -12.346 -5.440 1.00 86.38 90 PHE A N 1
ATOM 672 C CA . PHE A 1 90 ? 2.531 -13.301 -6.474 1.00 86.38 90 PHE A CA 1
ATOM 673 C C . PHE A 1 90 ? 1.427 -13.511 -7.503 1.00 86.38 90 PHE A C 1
ATOM 675 O O . PHE A 1 90 ? 1.682 -13.346 -8.691 1.00 86.38 90 PHE A O 1
ATOM 682 N N . ASP A 1 91 ? 0.197 -13.786 -7.064 1.00 87.06 91 ASP A N 1
ATOM 683 C CA . ASP A 1 91 ? -0.922 -14.048 -7.974 1.00 87.06 91 ASP A CA 1
ATOM 684 C C . ASP A 1 91 ? -1.210 -12.859 -8.898 1.00 87.06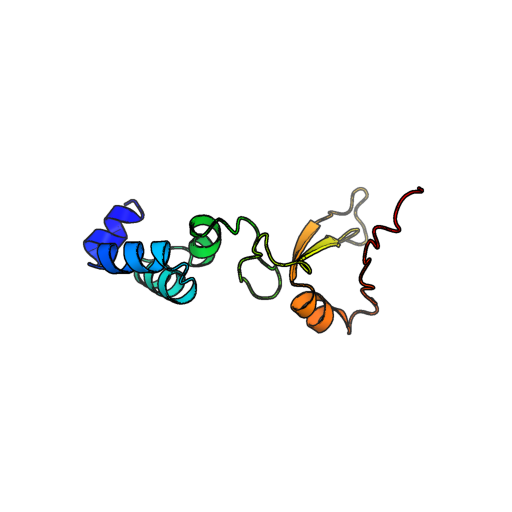 91 ASP A C 1
ATOM 686 O O . ASP A 1 91 ? -1.394 -13.032 -10.105 1.00 87.06 91 ASP A O 1
ATOM 690 N N . CYS A 1 92 ? -1.163 -11.637 -8.357 1.00 88.25 92 CYS A N 1
ATOM 691 C CA . CYS A 1 92 ? -1.350 -10.416 -9.138 1.00 88.25 92 CYS A CA 1
ATOM 692 C C . CYS A 1 92 ? -0.247 -10.241 -10.191 1.00 88.25 92 CYS A C 1
ATOM 694 O O . CYS A 1 92 ? -0.531 -9.907 -11.342 1.00 88.25 92 CYS A O 1
ATOM 696 N N . ALA A 1 93 ? 1.014 -10.462 -9.811 1.00 87.19 93 ALA A N 1
ATOM 697 C CA . ALA A 1 93 ? 2.139 -10.367 -10.733 1.00 87.19 93 ALA A CA 1
ATOM 698 C C . ALA A 1 93 ? 2.089 -11.472 -11.793 1.00 87.19 93 ALA A C 1
ATOM 700 O O . ALA A 1 93 ? 2.223 -11.194 -12.981 1.00 87.19 93 ALA A O 1
ATOM 701 N N . HIS A 1 94 ? 1.835 -12.711 -11.378 1.00 84.81 94 HIS A N 1
ATOM 702 C CA . HIS A 1 94 ? 1.723 -13.866 -12.254 1.00 84.81 94 HIS A CA 1
ATOM 703 C C . HIS A 1 94 ? 0.618 -13.661 -13.297 1.00 84.81 94 HIS A C 1
ATOM 705 O O . HIS A 1 94 ? 0.869 -13.833 -14.486 1.00 84.81 94 HIS A O 1
ATOM 711 N N . GLU A 1 95 ? -0.575 -13.209 -12.903 1.00 85.25 95 GLU A N 1
ATOM 712 C CA . GLU A 1 95 ? -1.660 -12.926 -13.850 1.00 85.25 95 GLU A CA 1
ATOM 713 C C . GLU A 1 95 ? -1.293 -11.805 -14.835 1.00 85.25 95 GLU A C 1
ATOM 715 O O . GLU A 1 95 ? -1.497 -11.940 -16.045 1.00 85.25 95 GLU A O 1
ATOM 720 N N . ARG A 1 96 ? -0.726 -10.699 -14.339 1.00 83.88 96 ARG A N 1
ATOM 721 C CA . ARG A 1 96 ? -0.470 -9.501 -15.154 1.00 83.88 96 ARG A CA 1
ATOM 722 C C . ARG A 1 96 ? 0.785 -9.595 -16.020 1.00 83.88 96 ARG A C 1
ATOM 724 O O . ARG A 1 96 ? 0.847 -8.920 -17.046 1.00 83.88 96 ARG A O 1
ATOM 731 N N . MET A 1 97 ? 1.768 -10.413 -15.648 1.00 76.94 97 MET A N 1
ATOM 732 C CA . MET A 1 97 ? 3.066 -10.496 -16.333 1.00 76.94 97 MET A CA 1
ATOM 733 C C . MET A 1 97 ? 3.196 -11.716 -17.259 1.00 76.94 97 MET A C 1
ATOM 735 O O . MET A 1 97 ? 4.059 -11.711 -18.137 1.00 76.94 97 MET A O 1
ATOM 739 N N . ARG A 1 98 ? 2.286 -12.700 -17.176 1.00 69.38 98 ARG A N 1
ATOM 740 C CA . ARG A 1 98 ? 2.274 -13.924 -18.008 1.00 69.38 98 ARG A CA 1
ATOM 741 C C . ARG A 1 98 ? 2.270 -13.685 -19.527 1.00 69.38 98 ARG A C 1
ATOM 743 O O . ARG A 1 98 ? 2.706 -14.546 -20.283 1.00 69.38 98 ARG A O 1
ATOM 750 N N . GLY A 1 99 ? 1.785 -12.534 -19.997 1.00 53.28 99 GLY A N 1
ATOM 751 C CA . GLY A 1 99 ? 1.763 -12.173 -21.424 1.00 53.28 99 GLY A CA 1
ATOM 752 C C . GLY A 1 99 ? 2.996 -11.409 -21.925 1.00 53.28 99 GLY A C 1
ATOM 753 O O . GLY A 1 99 ? 3.123 -11.188 -23.127 1.00 53.28 99 GLY A O 1
ATOM 754 N N . ALA A 1 100 ? 3.898 -10.992 -21.032 1.00 56.25 100 ALA A N 1
ATOM 755 C CA . ALA A 1 100 ? 4.981 -10.051 -21.330 1.00 56.25 100 ALA A CA 1
ATOM 756 C C . ALA A 1 100 ? 6.344 -10.725 -21.595 1.00 56.25 100 ALA A C 1
ATOM 758 O O . ALA A 1 100 ? 7.381 -10.084 -21.452 1.00 56.25 100 ALA A O 1
ATOM 759 N N . ILE A 1 101 ? 6.354 -11.998 -22.021 1.00 50.59 101 ILE A N 1
ATOM 760 C CA . ILE A 1 101 ? 7.573 -12.802 -22.273 1.00 50.59 101 ILE A CA 1
ATOM 761 C C . ILE A 1 101 ? 8.392 -13.080 -20.987 1.00 50.59 101 ILE A C 1
ATOM 763 O O . ILE A 1 101 ? 9.557 -13.459 -21.058 1.00 50.59 101 ILE A O 1
ATOM 767 N N . MET A 1 102 ? 7.796 -12.906 -19.803 1.00 46.38 102 MET A N 1
ATOM 768 C CA . MET A 1 102 ? 8.435 -13.183 -18.513 1.00 46.38 102 MET A CA 1
ATOM 769 C C . MET A 1 102 ? 7.758 -14.373 -17.830 1.00 46.38 102 MET A C 1
ATOM 771 O O . MET A 1 102 ? 6.596 -14.285 -17.436 1.00 46.38 102 MET A O 1
ATOM 775 N N . GLU A 1 103 ? 8.493 -15.475 -17.675 1.00 48.12 103 GLU A N 1
ATOM 776 C CA . GLU A 1 103 ? 8.168 -16.518 -16.699 1.00 48.12 103 GLU 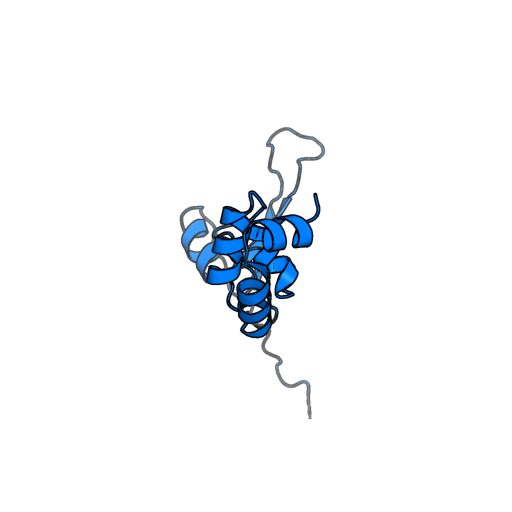A CA 1
ATOM 777 C C . GLU A 1 103 ? 8.692 -16.068 -15.332 1.00 48.12 103 GLU A C 1
ATOM 779 O O . GLU A 1 103 ? 9.888 -15.850 -15.152 1.00 48.12 103 GLU A O 1
ATOM 784 N N . ILE A 1 104 ? 7.781 -15.869 -14.379 1.00 53.69 104 ILE A N 1
ATOM 785 C CA . ILE A 1 104 ? 8.125 -15.590 -12.983 1.00 53.69 104 ILE A CA 1
ATOM 786 C C . ILE A 1 104 ? 8.161 -16.940 -12.275 1.00 53.69 104 ILE A C 1
ATOM 788 O O . ILE A 1 104 ? 7.116 -17.483 -11.913 1.00 53.69 104 ILE A O 1
ATOM 792 N N . GLU A 1 105 ? 9.353 -17.502 -12.113 1.00 47.66 105 GLU A N 1
ATOM 793 C CA . GLU A 1 105 ? 9.535 -18.704 -11.306 1.00 47.66 105 GLU A CA 1
ATOM 794 C C . GLU A 1 105 ? 9.552 -18.341 -9.818 1.00 47.66 105 GLU A C 1
ATOM 796 O O . GLU A 1 105 ? 10.147 -17.350 -9.389 1.00 47.66 105 GLU A O 1
ATOM 801 N N . ARG A 1 106 ? 8.851 -19.142 -9.015 1.00 46.22 106 ARG A N 1
ATOM 802 C CA . ARG A 1 106 ? 8.798 -18.983 -7.564 1.00 46.22 106 ARG A CA 1
ATOM 803 C C . ARG A 1 106 ? 10.088 -19.565 -6.986 1.00 46.22 106 ARG A C 1
ATOM 805 O O . ARG A 1 106 ? 10.222 -20.783 -6.927 1.00 46.22 106 ARG A O 1
ATOM 812 N N . GLU A 1 107 ? 11.021 -18.724 -6.543 1.00 48.62 107 GLU A N 1
ATOM 813 C CA . GLU A 1 107 ? 12.147 -19.194 -5.727 1.00 48.62 107 GLU A CA 1
ATOM 814 C C . GLU A 1 107 ? 11.624 -19.590 -4.339 1.00 48.62 107 GLU A C 1
ATOM 816 O O . GLU A 1 107 ? 11.567 -18.796 -3.401 1.00 48.62 107 GLU A O 1
ATOM 821 N N . THR A 1 108 ? 11.181 -20.837 -4.199 1.00 41.69 108 THR A N 1
ATOM 822 C CA . THR A 1 108 ? 10.994 -21.448 -2.885 1.00 41.69 108 THR A CA 1
ATOM 823 C C . THR A 1 108 ? 12.368 -21.757 -2.310 1.00 41.69 108 THR A C 1
ATOM 825 O O . THR A 1 108 ? 13.020 -22.703 -2.746 1.00 41.69 108 THR A O 1
ATOM 828 N N . PHE A 1 109 ? 12.801 -20.989 -1.311 1.00 44.31 109 PHE A N 1
ATOM 829 C CA . PHE A 1 109 ? 13.872 -21.433 -0.425 1.00 44.31 109 PHE A CA 1
ATOM 830 C C . PHE A 1 109 ? 13.365 -22.652 0.356 1.00 44.31 109 PHE A C 1
ATOM 832 O O . PHE A 1 109 ? 12.623 -22.505 1.329 1.00 44.31 109 PHE A O 1
ATOM 839 N N . SER A 1 110 ? 13.739 -23.863 -0.069 1.00 45.12 110 SER A N 1
ATOM 840 C CA . SER A 1 110 ? 13.717 -25.011 0.832 1.00 45.12 110 SER A CA 1
ATOM 841 C C . SER A 1 110 ? 14.868 -24.828 1.816 1.00 45.12 110 SER A C 1
ATOM 843 O O . SER A 1 110 ? 16.034 -24.712 1.437 1.00 45.12 110 SER A O 1
ATOM 845 N N . LEU A 1 111 ? 14.541 -24.747 3.105 1.00 45.97 111 LEU A N 1
ATOM 846 C CA . LEU A 1 111 ? 15.520 -25.008 4.151 1.00 45.97 111 LEU A CA 1
ATOM 847 C C . LEU A 1 111 ? 15.807 -26.506 4.094 1.00 45.97 111 LEU A C 1
ATOM 849 O O . LEU A 1 111 ? 15.206 -27.282 4.833 1.00 45.97 111 LEU A O 1
ATOM 853 N N . ASP A 1 112 ? 16.676 -26.918 3.176 1.00 46.34 112 ASP A N 1
ATOM 854 C CA . ASP A 1 112 ? 17.277 -28.235 3.276 1.00 46.34 112 ASP A CA 1
ATOM 855 C C . ASP A 1 112 ? 18.054 -28.237 4.593 1.00 46.34 112 ASP A C 1
ATOM 857 O O . ASP A 1 112 ? 18.951 -27.417 4.817 1.00 46.34 112 ASP A O 1
ATOM 861 N N . GLU A 1 113 ? 17.602 -29.102 5.499 1.00 52.78 113 GLU A N 1
ATOM 862 C CA . GLU A 1 113 ? 18.158 -29.326 6.823 1.00 52.78 113 GLU A CA 1
ATOM 863 C C . GLU A 1 113 ? 19.684 -29.415 6.731 1.00 52.78 113 GLU A C 1
ATOM 865 O O . GLU A 1 113 ? 20.255 -30.397 6.249 1.00 52.78 113 GLU A O 1
ATOM 870 N N . ALA A 1 114 ? 20.360 -28.365 7.195 1.00 41.41 114 ALA A N 1
ATOM 871 C CA . ALA A 1 114 ? 21.800 -28.369 7.345 1.00 41.41 114 ALA A CA 1
ATOM 872 C C . ALA A 1 114 ? 22.173 -29.327 8.486 1.00 41.41 114 ALA A C 1
ATOM 874 O O . ALA A 1 114 ? 22.249 -28.922 9.640 1.00 41.41 114 ALA A O 1
ATOM 875 N N . GLY A 1 115 ? 22.376 -30.594 8.118 1.00 43.25 115 GLY A N 1
ATOM 876 C CA . GLY A 1 115 ? 23.356 -31.522 8.683 1.00 43.25 115 GLY A CA 1
ATOM 877 C C . GLY A 1 115 ? 23.269 -31.805 10.182 1.00 43.25 115 GLY A C 1
ATOM 878 O O . GLY A 1 115 ? 23.805 -31.054 10.994 1.00 43.25 115 GLY A O 1
ATOM 879 N N . ALA A 1 116 ? 22.686 -32.961 10.506 1.00 38.81 116 ALA A N 1
ATOM 880 C CA . ALA A 1 116 ? 22.986 -33.715 11.724 1.00 38.81 116 ALA A CA 1
ATOM 881 C C . ALA A 1 116 ? 24.464 -34.142 11.804 1.00 38.81 116 ALA A C 1
ATOM 883 O O . ALA A 1 116 ? 25.083 -34.351 10.732 1.00 38.81 116 ALA A O 1
#

Foldseek 3Di:
DDPCVLCVVVVNVVVCVVCLVVLPLVSQLVSCVVSVHHSLVSCVSNVLPAAAPQPRDGDDPPLPQKDWDKAAQPDVDDPGRDIDIHIHGNVRCCVVCVVVPDDDDDPDPDPPPPDD

Radius of gyration: 19.37 Å; chains: 1; bounding box: 43×53×41 Å

pLDDT: mean 79.6, std 16.01, range [38.81, 97.31]

Sequence (116 aa):
MTLNERLFAAGLLPAFDEALAAGDRAALEEMLTAVDTNPGLANVLLGDGYECWFCGNGISREHTDALHVGLSALWREAVEAPTQTIYAHFDCAHERMRGAIMEIERETFSLDEAGA